Protein AF-K2FFW7-F1 (afdb_monomer)

pLDDT: mean 87.44, std 8.91, range [46.53, 96.31]

Structure (mmCIF, N/CA/C/O backbone):
data_AF-K2FFW7-F1
#
_entry.id   AF-K2FFW7-F1
#
loop_
_atom_site.group_PDB
_atom_site.id
_atom_site.type_symbol
_atom_site.label_atom_id
_atom_site.label_alt_id
_atom_site.label_comp_id
_atom_site.label_asym_id
_atom_site.label_entity_id
_atom_site.label_seq_id
_atom_site.pdbx_PDB_ins_code
_atom_site.Cartn_x
_atom_site.Cartn_y
_atom_site.Cartn_z
_atom_site.occupancy
_atom_site.B_iso_or_equiv
_atom_site.auth_seq_id
_atom_site.auth_comp_id
_atom_site.auth_asym_id
_atom_site.auth_atom_id
_atom_site.pdbx_PDB_model_num
ATOM 1 N N . MET A 1 1 ? -73.857 -8.743 39.984 1.00 49.06 1 MET A N 1
ATOM 2 C CA . MET A 1 1 ? -72.676 -8.503 40.845 1.00 49.06 1 MET A CA 1
ATOM 3 C C . MET A 1 1 ? -71.452 -8.375 39.942 1.00 49.06 1 MET A C 1
ATOM 5 O O . MET A 1 1 ? -70.905 -9.389 39.532 1.00 49.06 1 MET A O 1
ATOM 9 N N . ASN A 1 2 ? -71.085 -7.152 39.543 1.00 46.53 2 ASN A N 1
ATOM 10 C CA . ASN A 1 2 ? -69.959 -6.910 38.632 1.00 46.53 2 ASN A CA 1
ATOM 11 C C . ASN A 1 2 ? -68.664 -6.765 39.433 1.00 46.53 2 ASN A C 1
ATOM 13 O O . ASN A 1 2 ? -68.515 -5.824 40.206 1.00 46.53 2 ASN A O 1
ATOM 17 N N . LYS A 1 3 ? -67.733 -7.707 39.255 1.00 59.66 3 LYS A N 1
ATOM 18 C CA . LYS A 1 3 ? -66.381 -7.622 39.818 1.00 59.66 3 LYS A CA 1
ATOM 19 C C . LYS A 1 3 ? -65.516 -6.765 38.892 1.00 59.66 3 LYS A C 1
ATOM 21 O O . LYS A 1 3 ? -65.070 -7.237 37.849 1.00 59.66 3 LYS A O 1
ATOM 26 N N . THR A 1 4 ? -65.291 -5.509 39.255 1.00 65.12 4 THR A N 1
ATOM 27 C CA . THR A 1 4 ? -64.388 -4.600 38.538 1.00 65.12 4 THR A CA 1
ATOM 28 C C . THR A 1 4 ? -62.94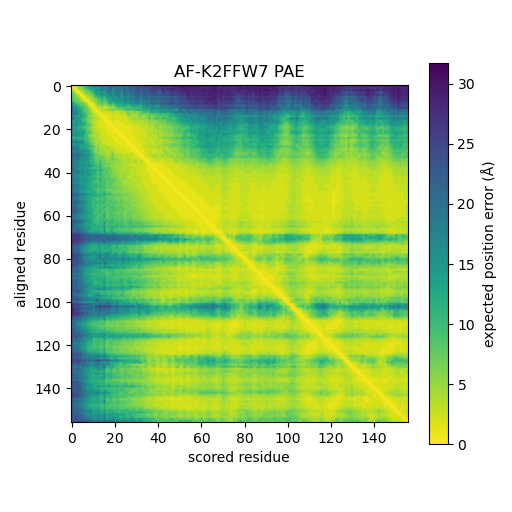5 -5.071 38.748 1.00 65.12 4 THR A C 1
ATOM 30 O O . THR A 1 4 ? -62.439 -5.045 39.868 1.00 65.12 4 THR A O 1
ATOM 33 N N . LYS A 1 5 ? -62.279 -5.554 37.692 1.00 69.62 5 LYS A N 1
ATOM 34 C CA . LYS A 1 5 ? -60.853 -5.910 37.747 1.00 69.62 5 LYS A CA 1
ATOM 35 C C . LYS A 1 5 ? -60.025 -4.630 37.912 1.00 69.62 5 LYS A C 1
ATOM 37 O O . LYS A 1 5 ? -60.032 -3.783 37.023 1.00 69.62 5 LYS A O 1
ATOM 42 N N . ILE A 1 6 ? -59.317 -4.487 39.033 1.00 67.88 6 ILE A N 1
ATOM 43 C CA . ILE A 1 6 ? -58.348 -3.402 39.236 1.00 67.88 6 ILE A CA 1
ATOM 44 C C . ILE A 1 6 ? -57.111 -3.709 38.384 1.00 67.88 6 ILE A C 1
ATOM 46 O O . ILE A 1 6 ? -56.394 -4.672 38.647 1.00 67.88 6 ILE A O 1
ATOM 50 N N . ASN A 1 7 ? -56.882 -2.912 37.340 1.00 71.44 7 ASN A N 1
ATOM 51 C CA . ASN A 1 7 ? -55.665 -2.975 36.533 1.00 71.44 7 ASN A CA 1
ATOM 52 C C . ASN A 1 7 ? -54.558 -2.190 37.247 1.00 71.44 7 ASN A C 1
ATOM 54 O O . ASN A 1 7 ? -54.563 -0.959 37.233 1.00 71.44 7 ASN A O 1
ATOM 58 N N . PHE A 1 8 ? -53.606 -2.889 37.864 1.00 69.81 8 PHE A N 1
ATOM 59 C CA . PHE A 1 8 ? -52.376 -2.269 38.352 1.00 69.81 8 PHE A CA 1
ATOM 60 C C . PHE A 1 8 ? -51.536 -1.830 37.149 1.00 69.81 8 PHE A C 1
ATOM 62 O O . PHE A 1 8 ? -50.971 -2.664 36.442 1.00 69.81 8 PHE A O 1
ATOM 69 N N . LYS A 1 9 ? -51.459 -0.519 36.892 1.00 71.81 9 LYS A N 1
ATOM 70 C CA . LYS A 1 9 ? -50.466 0.020 35.957 1.00 71.81 9 LYS A CA 1
ATOM 71 C C . LYS A 1 9 ? -49.085 -0.161 36.586 1.00 71.81 9 LYS A C 1
ATOM 73 O O . LYS A 1 9 ? -48.777 0.485 37.583 1.00 71.81 9 LYS A O 1
ATOM 78 N N . GLN A 1 10 ? -48.281 -1.055 36.021 1.00 76.19 10 GLN A N 1
ATOM 79 C CA . GLN A 1 10 ? -46.880 -1.213 36.399 1.00 76.19 10 GLN A CA 1
ATOM 80 C C . GLN A 1 10 ? -46.107 0.022 35.914 1.00 76.19 10 GLN A C 1
ATOM 82 O O . GLN A 1 10 ? -46.095 0.323 34.721 1.00 76.19 10 GLN A O 1
ATOM 87 N N . GLY A 1 11 ? -45.548 0.784 36.855 1.00 78.19 11 GLY A N 1
ATOM 88 C CA . GLY A 1 11 ? -44.665 1.914 36.575 1.00 78.19 11 GLY A CA 1
ATOM 89 C C . GLY A 1 11 ? -43.215 1.448 36.464 1.00 78.19 11 GLY A C 1
ATOM 90 O O . GLY A 1 11 ? -42.813 0.529 37.170 1.00 78.19 11 GLY A O 1
ATOM 91 N N . PHE A 1 12 ? -42.446 2.089 35.587 1.00 79.25 12 PHE A N 1
ATOM 92 C CA . PHE A 1 12 ? -41.007 1.859 35.455 1.00 79.25 12 PHE A CA 1
ATOM 93 C C . PHE A 1 12 ? -40.281 2.457 36.665 1.00 79.25 12 PHE A C 1
ATOM 95 O O . PHE A 1 12 ? -40.551 3.600 37.046 1.00 79.25 12 PHE A O 1
ATOM 102 N N . THR A 1 13 ? -39.368 1.714 37.281 1.00 90.56 13 THR A N 1
ATOM 103 C CA . THR A 1 13 ? -38.557 2.227 38.389 1.00 90.56 13 THR A CA 1
ATOM 104 C C . THR A 1 13 ? -37.355 3.013 37.861 1.00 90.56 13 THR A C 1
ATOM 106 O O . THR A 1 13 ? -36.806 2.735 36.793 1.00 90.56 13 THR A O 1
ATOM 109 N N . LEU A 1 14 ? -36.900 4.008 38.629 1.00 89.94 14 LEU A N 1
ATOM 110 C CA . LEU A 1 14 ? -35.697 4.778 38.287 1.00 89.94 14 LEU A CA 1
ATOM 111 C C . LEU A 1 14 ? -34.448 3.889 38.200 1.00 89.94 14 LEU A C 1
ATOM 113 O O . LEU A 1 14 ? -33.567 4.149 37.385 1.00 89.94 14 LEU A O 1
ATOM 117 N N . ILE A 1 15 ? -34.385 2.829 39.012 1.00 93.38 15 ILE A N 1
ATOM 118 C CA . ILE A 1 15 ? -33.261 1.892 39.005 1.00 93.38 15 ILE A CA 1
ATOM 119 C C . ILE A 1 15 ? -33.250 1.016 37.748 1.00 93.38 15 ILE A C 1
ATOM 121 O O . ILE A 1 15 ? -32.179 0.780 37.193 1.00 93.38 15 ILE A O 1
ATOM 125 N N . GLU A 1 16 ? -34.418 0.609 37.241 1.00 91.38 16 GLU A N 1
ATOM 126 C CA . GLU A 1 16 ? -34.515 -0.106 35.964 1.00 91.38 16 GLU A CA 1
ATOM 127 C C . GLU A 1 16 ? -34.001 0.760 34.813 1.00 91.38 16 GLU A C 1
ATOM 129 O O . GLU A 1 16 ? -33.234 0.281 33.981 1.00 91.38 16 GLU A O 1
ATOM 134 N N . LEU A 1 17 ? -34.337 2.054 34.790 1.00 91.75 17 LEU A N 1
ATOM 135 C CA . LEU A 1 17 ? -33.835 2.961 33.754 1.00 91.75 17 LEU A CA 1
ATOM 136 C C . LEU A 1 17 ? -32.321 3.190 33.883 1.00 91.75 17 LEU A C 1
ATOM 138 O O . LEU A 1 17 ? -31.612 3.223 32.877 1.00 91.75 17 LEU A O 1
ATOM 142 N N . LEU A 1 18 ? -31.820 3.306 35.115 1.00 93.62 18 LEU A N 1
ATOM 143 C CA . LEU A 1 18 ? -30.405 3.538 35.399 1.00 93.62 18 LEU A CA 1
ATOM 144 C C . LEU A 1 18 ? -29.525 2.362 34.954 1.00 93.62 18 LEU A C 1
ATOM 146 O O . LEU A 1 18 ? -28.470 2.569 34.355 1.00 93.62 18 LEU A O 1
ATOM 150 N N . ILE A 1 19 ? -29.965 1.126 35.192 1.00 95.00 19 ILE A N 1
ATOM 151 C CA . ILE A 1 19 ? -29.225 -0.069 34.763 1.00 95.00 19 ILE A CA 1
ATOM 152 C C . ILE A 1 19 ? -29.195 -0.167 33.232 1.00 95.00 19 ILE A C 1
ATOM 154 O O . ILE A 1 19 ? -28.161 -0.506 32.659 1.00 95.00 19 ILE A O 1
ATOM 158 N N . VAL A 1 20 ? -30.290 0.182 32.549 1.00 95.50 20 VAL A N 1
ATOM 159 C CA . VAL A 1 20 ? -30.361 0.131 31.080 1.00 95.50 20 VAL A CA 1
ATOM 160 C C . VAL A 1 20 ? -29.349 1.078 30.441 1.00 95.50 20 VAL A C 1
ATOM 162 O O . VAL A 1 20 ? -28.576 0.654 29.581 1.00 95.50 20 VAL A O 1
ATOM 165 N N . ILE A 1 21 ? -29.293 2.338 30.880 1.00 95.56 21 ILE A N 1
ATOM 166 C CA . ILE A 1 21 ? -28.318 3.293 30.333 1.00 95.56 21 ILE A CA 1
ATOM 167 C C . ILE A 1 21 ? -26.876 2.893 30.675 1.00 95.56 21 ILE A C 1
ATOM 169 O O . ILE A 1 21 ? -25.985 3.090 29.849 1.00 95.56 21 ILE A O 1
ATOM 173 N N . ALA A 1 22 ? -26.648 2.272 31.839 1.00 95.75 22 ALA A N 1
ATOM 174 C CA . ALA A 1 22 ? -25.336 1.759 32.218 1.00 95.75 22 ALA A CA 1
ATOM 175 C C . ALA A 1 22 ? -24.878 0.631 31.276 1.00 95.75 22 ALA A C 1
ATOM 177 O O . ALA A 1 22 ? -23.758 0.671 30.767 1.00 95.75 22 ALA A O 1
ATOM 178 N N . ILE A 1 23 ? -25.752 -0.337 30.975 1.00 96.25 23 ILE A N 1
ATOM 179 C CA . ILE A 1 23 ? -25.442 -1.436 30.047 1.00 96.25 23 ILE A CA 1
ATOM 180 C C . ILE A 1 23 ? -25.226 -0.908 28.623 1.00 96.25 23 ILE A C 1
ATOM 182 O O . ILE A 1 23 ? -24.254 -1.295 27.973 1.00 96.25 23 ILE A O 1
ATOM 186 N N . ILE A 1 24 ? -26.081 0.005 28.142 1.00 96.31 24 ILE A N 1
ATOM 187 C CA . ILE A 1 24 ? -25.919 0.629 26.818 1.00 96.31 24 ILE A CA 1
ATOM 188 C C . ILE A 1 24 ? -24.575 1.363 26.731 1.00 96.31 24 ILE A C 1
ATOM 190 O O . ILE A 1 24 ? -23.880 1.224 25.727 1.00 96.31 24 ILE A O 1
ATOM 194 N N . GLY A 1 25 ? -24.172 2.085 27.782 1.00 95.75 25 GLY A N 1
ATOM 195 C CA . GLY A 1 25 ? -22.878 2.769 27.837 1.00 95.75 25 GLY A CA 1
ATOM 196 C C . GLY A 1 25 ? -21.687 1.815 27.706 1.00 95.75 25 GLY A C 1
ATOM 197 O O . GLY A 1 25 ? -20.771 2.076 26.925 1.00 95.75 25 GLY A O 1
ATOM 198 N N . ILE A 1 26 ? -21.724 0.675 28.406 1.00 95.19 26 ILE A N 1
ATOM 199 C CA . ILE A 1 26 ? -20.671 -0.352 28.330 1.00 95.19 26 ILE A CA 1
ATOM 200 C C . ILE A 1 26 ? -20.602 -0.954 26.920 1.00 95.19 26 ILE A C 1
ATOM 202 O O . ILE A 1 26 ? -19.525 -1.012 26.321 1.00 95.19 26 ILE A O 1
ATOM 206 N N . LEU A 1 27 ? -21.746 -1.371 26.366 1.00 95.94 27 LEU A N 1
ATOM 207 C CA . LEU A 1 27 ? -21.806 -1.965 25.028 1.00 95.94 27 LEU A CA 1
ATOM 208 C C . LEU A 1 27 ? -21.350 -0.974 23.948 1.00 95.94 27 LEU A C 1
ATOM 210 O O . LEU A 1 27 ? -20.575 -1.345 23.066 1.00 95.94 27 LEU A O 1
ATOM 214 N N . ALA A 1 28 ? -21.761 0.294 24.042 1.00 93.62 28 ALA A N 1
ATOM 215 C CA . ALA A 1 28 ? -21.351 1.340 23.110 1.00 93.62 28 ALA A CA 1
ATOM 216 C C . ALA A 1 28 ? -19.825 1.542 23.100 1.00 93.62 28 ALA A C 1
ATOM 218 O O . ALA A 1 28 ? -19.232 1.653 22.026 1.00 93.62 28 ALA A O 1
ATOM 219 N N . GLY A 1 29 ? -19.170 1.515 24.268 1.00 91.75 29 GLY A N 1
ATOM 220 C CA . GLY A 1 29 ? -17.710 1.623 24.367 1.00 91.75 29 GLY A CA 1
ATOM 221 C C . GLY A 1 29 ? -16.968 0.506 23.621 1.00 91.75 29 GLY A C 1
ATOM 222 O O . GLY A 1 29 ? -16.051 0.776 22.843 1.00 91.75 29 GLY A O 1
ATOM 223 N N . VAL A 1 30 ? -17.399 -0.748 23.789 1.00 91.44 30 VAL A N 1
ATOM 224 C CA . VAL A 1 30 ? -16.792 -1.911 23.109 1.00 91.44 30 VAL A CA 1
ATOM 225 C C . VAL A 1 30 ? -16.998 -1.848 21.588 1.00 91.44 30 VAL A C 1
ATOM 227 O O . VAL A 1 30 ? -16.084 -2.141 20.806 1.00 91.44 30 VAL A O 1
ATOM 230 N N . VAL A 1 31 ? -18.185 -1.426 21.146 1.00 92.12 31 VAL A N 1
ATOM 231 C CA . VAL A 1 31 ? -18.517 -1.291 19.719 1.00 92.12 31 VAL A CA 1
ATOM 232 C C . VAL A 1 31 ? -17.661 -0.218 19.039 1.00 92.12 31 VAL A C 1
ATOM 234 O O . VAL A 1 31 ? -17.197 -0.425 17.915 1.00 92.12 31 VAL A O 1
ATOM 237 N N . LEU A 1 32 ? -17.384 0.904 19.708 1.00 89.00 32 LEU A N 1
ATOM 238 C CA . LEU A 1 32 ? -16.562 1.980 19.143 1.00 89.00 32 LEU A CA 1
ATOM 239 C C . LEU A 1 32 ? -15.125 1.527 18.846 1.00 89.00 32 LEU A C 1
ATOM 241 O O . LEU A 1 32 ? -14.632 1.726 17.732 1.00 89.00 32 LEU A O 1
ATOM 245 N N . VAL A 1 33 ? -14.465 0.873 19.806 1.00 85.62 33 VAL A N 1
ATOM 246 C CA . VAL A 1 33 ? -13.075 0.410 19.640 1.00 85.62 33 VAL A CA 1
ATOM 247 C C . VAL A 1 33 ? -12.979 -0.674 18.563 1.00 85.62 33 VAL A C 1
ATOM 249 O O . VAL A 1 33 ? -12.112 -0.615 17.689 1.00 85.62 33 VAL A O 1
ATOM 252 N N . SER A 1 34 ? -13.898 -1.644 18.577 1.00 87.12 34 SER A N 1
ATOM 253 C CA . SER A 1 34 ? -13.914 -2.723 17.579 1.00 87.12 34 SER A CA 1
ATOM 254 C C . SER A 1 34 ? -14.167 -2.208 16.158 1.00 87.12 34 SER A C 1
ATOM 256 O O . SER A 1 34 ? -13.492 -2.640 15.220 1.00 87.12 34 SER A O 1
ATOM 258 N N . THR A 1 35 ? -15.059 -1.227 15.996 1.00 88.69 35 THR A N 1
ATOM 259 C CA . THR A 1 35 ? -15.353 -0.611 14.693 1.00 88.69 35 THR A CA 1
ATOM 260 C C . THR A 1 35 ? -14.156 0.163 14.139 1.00 88.69 35 THR A C 1
ATOM 262 O O . THR A 1 35 ? -13.900 0.108 12.936 1.00 88.69 35 THR A O 1
ATOM 265 N N . SER A 1 36 ? -13.389 0.851 14.991 1.00 86.94 36 SER A N 1
ATOM 266 C CA . SER A 1 36 ? -12.173 1.561 14.565 1.00 86.94 36 SER A CA 1
ATOM 267 C C . SER A 1 36 ? -11.144 0.602 13.948 1.00 86.94 36 SER A C 1
ATOM 269 O O . SER A 1 36 ? -10.713 0.784 12.808 1.00 86.94 36 SER A O 1
ATOM 271 N N . ASN A 1 37 ? -10.844 -0.499 14.643 1.00 88.38 37 ASN A N 1
ATOM 272 C CA . ASN A 1 37 ? -9.907 -1.516 14.158 1.00 88.38 37 ASN A CA 1
ATOM 273 C C . ASN A 1 37 ? -10.401 -2.211 12.879 1.00 88.38 37 ASN A C 1
ATOM 275 O O . ASN A 1 37 ? -9.603 -2.527 11.994 1.00 88.38 37 ASN A O 1
ATOM 279 N N . ALA A 1 38 ? -11.712 -2.446 12.764 1.00 89.12 38 ALA A N 1
ATOM 280 C CA . ALA A 1 38 ? -12.310 -3.028 11.565 1.00 89.12 38 ALA A CA 1
ATOM 281 C C . ALA A 1 38 ? -12.139 -2.118 10.337 1.00 89.12 38 ALA A C 1
ATOM 283 O O . ALA A 1 38 ? -11.797 -2.607 9.262 1.00 89.12 38 ALA A O 1
ATOM 284 N N . ARG A 1 39 ? -12.307 -0.796 10.499 1.00 89.44 39 ARG A N 1
ATOM 285 C CA . ARG A 1 39 ? -12.085 0.183 9.421 1.00 89.44 39 ARG A CA 1
ATOM 286 C C . ARG A 1 39 ? -10.635 0.194 8.949 1.00 89.44 39 ARG A C 1
ATOM 288 O O . ARG A 1 39 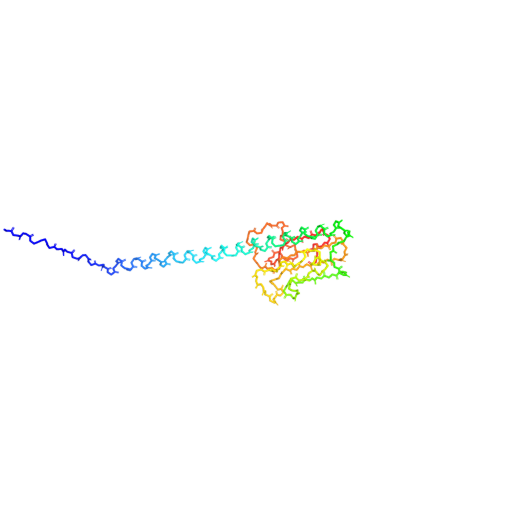? -10.407 0.167 7.746 1.00 89.44 39 ARG A O 1
ATOM 295 N N . ILE A 1 40 ? -9.673 0.175 9.876 1.00 87.94 40 ILE A N 1
ATOM 296 C CA . ILE A 1 40 ? -8.242 0.125 9.535 1.00 87.94 40 ILE A CA 1
ATOM 297 C C . ILE A 1 40 ? -7.944 -1.119 8.692 1.00 87.94 40 ILE A C 1
ATOM 299 O O . ILE A 1 40 ? -7.405 -0.998 7.597 1.00 87.94 40 ILE A O 1
ATOM 303 N N . LYS A 1 41 ? -8.381 -2.305 9.138 1.00 89.88 41 LYS A N 1
ATOM 304 C CA . LYS A 1 41 ? -8.188 -3.555 8.383 1.00 89.88 41 LYS A CA 1
ATOM 305 C C . LYS A 1 41 ? -8.850 -3.530 7.003 1.00 89.88 41 LYS A C 1
ATOM 307 O O . LYS A 1 41 ? -8.249 -3.991 6.037 1.00 89.88 41 LYS A O 1
ATOM 312 N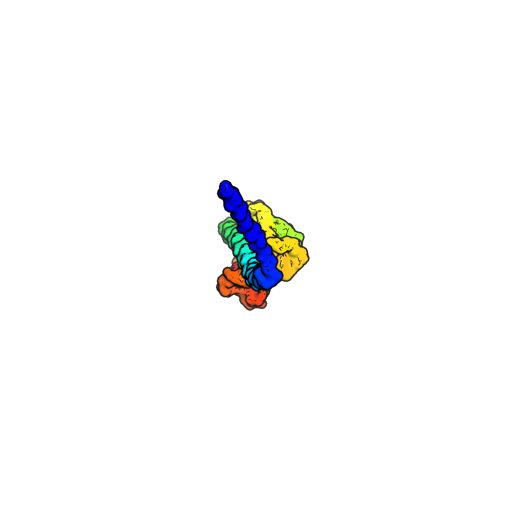 N . ALA A 1 42 ? -10.073 -3.008 6.900 1.00 90.88 42 ALA A N 1
ATOM 313 C CA . ALA A 1 42 ? -10.789 -2.912 5.627 1.00 90.88 42 ALA A CA 1
ATOM 314 C C . ALA A 1 42 ? -10.064 -1.992 4.633 1.00 90.88 42 ALA A C 1
ATOM 316 O O . ALA A 1 42 ? -9.922 -2.331 3.459 1.00 90.88 42 ALA A O 1
ATOM 317 N N . ASN A 1 43 ? -9.558 -0.862 5.121 1.00 90.25 43 ASN A N 1
ATOM 318 C CA . ASN A 1 43 ? -8.776 0.088 4.343 1.00 90.25 43 ASN A CA 1
ATOM 319 C C . ASN A 1 43 ? -7.441 -0.517 3.879 1.00 90.25 43 ASN A C 1
ATOM 321 O O . ASN A 1 43 ? -7.142 -0.491 2.690 1.00 90.25 43 ASN A O 1
ATOM 325 N N . THR A 1 44 ? -6.688 -1.164 4.774 1.00 90.38 44 THR A N 1
ATOM 326 C CA . THR A 1 44 ? -5.451 -1.875 4.414 1.00 90.38 44 THR A CA 1
ATOM 327 C C . THR A 1 44 ? -5.703 -2.976 3.376 1.00 90.38 44 THR A C 1
ATOM 329 O O . THR A 1 44 ? -4.934 -3.117 2.428 1.00 90.38 44 THR A O 1
ATOM 332 N N . ALA A 1 45 ? -6.797 -3.736 3.502 1.00 91.31 45 ALA A N 1
ATOM 333 C CA . ALA A 1 45 ? -7.167 -4.753 2.518 1.00 91.31 45 ALA A CA 1
ATOM 334 C C . ALA A 1 45 ? -7.502 -4.141 1.146 1.00 91.31 45 ALA A C 1
ATOM 336 O O . ALA A 1 45 ? -7.106 -4.685 0.115 1.00 91.31 45 ALA A O 1
ATOM 337 N N . LYS A 1 46 ? -8.195 -2.996 1.125 1.00 91.81 46 LYS A N 1
ATOM 338 C CA . LYS A 1 46 ? -8.490 -2.253 -0.105 1.00 91.81 46 LYS A CA 1
ATOM 339 C C . LYS A 1 46 ? -7.206 -1.778 -0.785 1.00 91.81 46 LYS A C 1
ATOM 341 O O . LYS A 1 46 ? -7.019 -2.072 -1.965 1.00 91.81 46 LYS A O 1
ATOM 346 N N . ASP A 1 47 ? -6.319 -1.120 -0.040 1.00 91.75 47 ASP A N 1
ATOM 347 C CA . ASP A 1 47 ? -5.021 -0.667 -0.548 1.00 91.75 47 ASP A CA 1
ATOM 348 C C . ASP A 1 47 ? -4.211 -1.851 -1.103 1.00 91.75 47 ASP A C 1
ATOM 350 O O . ASP A 1 47 ? -3.607 -1.764 -2.169 1.00 91.75 47 ASP A O 1
ATOM 354 N N . MET A 1 48 ? -4.247 -3.002 -0.426 1.00 92.31 48 MET A N 1
ATOM 355 C CA . MET A 1 48 ? -3.515 -4.195 -0.854 1.00 92.31 48 MET A CA 1
ATOM 356 C C . MET A 1 48 ? -4.021 -4.734 -2.193 1.00 92.31 48 MET A C 1
ATOM 358 O O . MET A 1 48 ? -3.216 -5.115 -3.042 1.00 92.31 48 MET A O 1
ATOM 362 N N . LEU A 1 49 ? -5.340 -4.755 -2.407 1.00 93.00 49 LEU A N 1
ATOM 363 C CA . LEU A 1 49 ? -5.925 -5.150 -3.691 1.00 93.00 49 LEU A CA 1
ATOM 364 C C . LEU A 1 49 ? -5.540 -4.173 -4.806 1.00 93.00 49 LEU A C 1
ATOM 366 O O . LEU A 1 49 ? -5.208 -4.608 -5.909 1.00 93.00 49 LEU A O 1
ATOM 370 N N . GLN A 1 50 ? -5.537 -2.872 -4.510 1.00 93.06 50 GLN A N 1
ATOM 371 C CA . GLN A 1 50 ? -5.135 -1.837 -5.460 1.00 93.06 50 GLN A CA 1
ATOM 372 C C . GLN A 1 50 ? -3.660 -1.978 -5.854 1.00 93.06 50 GLN A C 1
ATOM 374 O O . GLN A 1 50 ? -3.363 -2.093 -7.043 1.00 93.06 50 GLN A O 1
ATOM 379 N N . LEU A 1 51 ? -2.739 -2.065 -4.887 1.00 93.44 51 LEU A N 1
ATOM 380 C CA . LEU A 1 51 ? -1.319 -2.275 -5.183 1.00 93.44 51 LEU A CA 1
ATOM 381 C C . LEU A 1 51 ? -1.071 -3.592 -5.912 1.00 93.44 51 LEU A C 1
ATOM 383 O O . LEU A 1 51 ? -0.245 -3.632 -6.818 1.00 93.44 51 LEU A O 1
ATOM 387 N N . LYS A 1 52 ? -1.774 -4.670 -5.550 1.00 94.56 52 LYS A N 1
ATOM 388 C CA . LYS A 1 52 ? -1.636 -5.956 -6.240 1.00 94.56 52 LYS A CA 1
ATOM 389 C C . LYS A 1 52 ? -2.043 -5.849 -7.710 1.00 94.56 52 LYS A C 1
ATOM 391 O O . LYS A 1 52 ? -1.370 -6.423 -8.563 1.00 94.56 52 LYS A O 1
ATOM 396 N N . SER A 1 53 ? -3.108 -5.104 -8.008 1.00 94.69 53 SER A N 1
ATOM 397 C CA . SER A 1 53 ? -3.525 -4.823 -9.385 1.00 94.69 53 SER A CA 1
ATOM 398 C C . SER A 1 53 ? -2.445 -4.062 -10.153 1.00 94.69 53 SER A C 1
ATOM 400 O O . SER A 1 53 ? -2.128 -4.427 -11.282 1.00 94.69 53 SER A O 1
ATOM 402 N N . ILE A 1 54 ? -1.844 -3.043 -9.532 1.00 94.81 54 ILE A N 1
ATOM 403 C CA . ILE A 1 54 ? -0.764 -2.256 -10.143 1.00 94.81 54 ILE A CA 1
ATOM 404 C C . ILE A 1 54 ? 0.478 -3.125 -10.350 1.00 94.81 54 ILE A C 1
ATOM 406 O O . ILE A 1 54 ? 1.046 -3.115 -11.433 1.00 94.81 54 ILE A O 1
ATOM 410 N N . ASN A 1 55 ? 0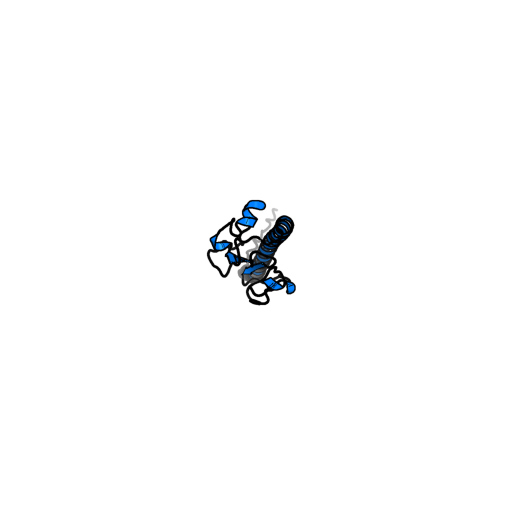.868 -3.930 -9.362 1.00 95.44 55 ASN A N 1
ATOM 411 C CA . ASN A 1 55 ? 1.985 -4.861 -9.494 1.00 95.44 55 ASN A CA 1
ATOM 412 C C . ASN A 1 55 ? 1.761 -5.843 -10.654 1.00 95.44 55 ASN A C 1
ATOM 414 O O . ASN A 1 55 ? 2.644 -6.033 -11.482 1.00 95.44 55 ASN A O 1
ATOM 418 N N . SER A 1 56 ? 0.561 -6.415 -10.779 1.00 95.75 56 SER A N 1
ATOM 419 C CA . SER A 1 56 ? 0.233 -7.276 -11.920 1.00 95.75 56 SER A CA 1
ATOM 420 C C . SER A 1 56 ? 0.379 -6.541 -13.256 1.00 95.75 56 SER A C 1
ATOM 422 O O . SER A 1 56 ? 0.906 -7.115 -14.204 1.00 95.75 56 SER A O 1
ATOM 424 N N . ALA A 1 57 ? -0.058 -5.282 -13.330 1.00 95.25 57 ALA A N 1
ATOM 425 C CA . ALA A 1 57 ? 0.110 -4.454 -14.519 1.00 95.25 57 ALA A CA 1
ATOM 426 C C . ALA A 1 57 ? 1.593 -4.170 -14.818 1.00 95.25 57 ALA A C 1
ATOM 428 O O . ALA A 1 57 ? 2.005 -4.265 -15.969 1.00 95.25 57 ALA A O 1
ATOM 429 N N . LEU A 1 58 ? 2.413 -3.911 -13.794 1.00 95.44 58 LEU A N 1
ATOM 430 C CA . LEU A 1 58 ? 3.863 -3.737 -13.935 1.00 95.44 58 LEU A CA 1
ATOM 431 C C . LEU A 1 58 ? 4.537 -4.989 -14.513 1.00 95.44 58 LEU A C 1
ATOM 433 O O . LEU A 1 58 ? 5.396 -4.867 -15.381 1.00 95.44 58 LEU A O 1
ATOM 437 N N . GLN A 1 59 ? 4.134 -6.186 -14.072 1.00 95.00 59 GLN A N 1
ATOM 438 C CA . GLN A 1 59 ? 4.665 -7.442 -14.617 1.00 95.00 59 GLN A CA 1
ATOM 439 C C . GLN A 1 59 ? 4.290 -7.636 -16.094 1.00 95.00 59 GLN A C 1
ATOM 441 O O . GLN A 1 59 ? 5.119 -8.070 -16.890 1.00 95.00 59 GLN A O 1
ATOM 446 N N . VAL A 1 60 ? 3.053 -7.295 -16.473 1.00 95.38 60 VAL A N 1
ATOM 447 C CA . VAL A 1 60 ? 2.602 -7.352 -17.874 1.00 95.38 60 VAL A CA 1
ATOM 448 C C . VAL A 1 60 ? 3.358 -6.337 -18.734 1.00 95.38 60 VAL A C 1
ATOM 450 O O . VAL A 1 60 ? 3.825 -6.695 -19.813 1.00 95.38 60 VAL A O 1
ATOM 453 N N . TYR A 1 61 ? 3.544 -5.112 -18.237 1.00 95.06 61 TYR A N 1
ATOM 454 C CA . TYR A 1 61 ? 4.317 -4.074 -18.920 1.00 95.06 61 TYR A CA 1
ATOM 455 C C . TYR A 1 61 ? 5.755 -4.543 -19.181 1.00 95.06 61 TYR A C 1
ATOM 457 O O . TYR A 1 61 ? 6.230 -4.474 -20.315 1.00 95.06 61 TYR A O 1
ATOM 465 N N . TYR A 1 62 ? 6.424 -5.087 -18.155 1.00 95.06 62 TYR A N 1
ATOM 466 C CA . TYR A 1 62 ? 7.784 -5.618 -18.272 1.00 95.06 62 TYR A CA 1
ATOM 467 C C . TYR A 1 62 ? 7.868 -6.752 -19.302 1.00 95.06 62 TYR A C 1
ATOM 469 O O . TYR A 1 62 ? 8.791 -6.779 -20.111 1.00 95.06 62 TYR A O 1
ATOM 477 N N . ALA A 1 63 ? 6.883 -7.655 -19.332 1.00 94.94 63 ALA A N 1
ATOM 478 C CA . ALA A 1 63 ? 6.835 -8.727 -20.325 1.00 94.94 63 ALA A CA 1
ATOM 479 C C . ALA A 1 63 ? 6.698 -8.211 -21.773 1.00 94.94 63 ALA A C 1
ATOM 481 O O . ALA A 1 63 ? 7.172 -8.872 -22.695 1.00 94.94 63 ALA A O 1
ATOM 482 N N . GLY A 1 64 ? 6.065 -7.051 -21.978 1.00 94.88 64 GLY A N 1
ATOM 483 C CA . GLY A 1 64 ? 5.922 -6.420 -23.293 1.00 94.88 64 GLY A CA 1
ATOM 484 C C . GLY A 1 64 ? 7.119 -5.565 -23.725 1.00 94.88 64 GLY A C 1
ATOM 485 O O . GLY A 1 64 ? 7.442 -5.538 -24.910 1.00 94.88 64 GLY A O 1
ATOM 486 N N . HIS A 1 65 ? 7.783 -4.888 -22.782 1.00 93.69 65 HIS A N 1
ATOM 487 C CA . HIS A 1 65 ? 8.790 -3.855 -23.077 1.00 93.69 65 HIS A CA 1
ATOM 488 C C . HIS A 1 65 ? 10.225 -4.241 -22.698 1.00 93.69 65 HIS A C 1
ATOM 490 O O . HIS A 1 65 ? 11.174 -3.629 -23.181 1.00 93.69 65 HIS A O 1
ATOM 496 N N . GLY A 1 66 ? 10.403 -5.249 -21.841 1.00 93.31 66 GLY A N 1
ATOM 497 C CA . GLY A 1 66 ? 11.704 -5.649 -21.296 1.00 93.31 66 GLY A CA 1
ATOM 498 C C . GLY A 1 66 ? 12.234 -4.734 -20.186 1.00 93.31 66 GLY A C 1
ATOM 499 O O . GLY A 1 66 ? 13.330 -4.960 -19.680 1.00 93.31 66 GLY A O 1
ATOM 500 N N . ASN A 1 67 ? 11.476 -3.711 -19.792 1.00 94.00 67 ASN A N 1
ATOM 501 C CA . ASN A 1 67 ? 11.794 -2.813 -18.689 1.00 94.00 67 ASN A CA 1
ATOM 502 C C . ASN A 1 67 ? 10.530 -2.373 -17.942 1.00 94.00 67 ASN A C 1
ATOM 504 O O . ASN A 1 67 ? 9.418 -2.459 -18.458 1.00 94.00 67 ASN A O 1
ATOM 508 N N . TYR A 1 68 ? 10.693 -1.921 -16.701 1.00 94.56 68 TYR A N 1
ATOM 509 C CA . TYR A 1 68 ? 9.607 -1.339 -15.921 1.00 94.56 68 TYR A CA 1
ATOM 510 C C . TYR A 1 68 ? 9.319 0.103 -16.369 1.00 94.56 68 TYR A C 1
ATOM 512 O O . TYR A 1 68 ? 10.223 0.814 -16.814 1.00 94.56 68 TYR A O 1
ATOM 520 N N . PRO A 1 69 ? 8.058 0.561 -16.266 1.00 92.50 69 PRO A N 1
ATOM 521 C CA . PRO A 1 69 ? 7.656 1.860 -16.781 1.00 92.50 69 PRO A CA 1
ATOM 522 C C . PRO A 1 69 ? 8.341 2.988 -16.009 1.00 92.50 69 PRO A C 1
ATOM 524 O O . PRO A 1 69 ? 8.167 3.124 -14.803 1.00 92.50 69 PRO A O 1
ATOM 527 N N . GLY A 1 70 ? 9.075 3.832 -16.723 1.00 83.56 70 GLY A N 1
ATOM 528 C CA . GLY A 1 70 ? 9.634 5.085 -16.234 1.00 83.56 70 GLY A CA 1
ATOM 529 C C . GLY A 1 70 ? 10.488 5.725 -17.331 1.00 83.56 70 GLY A C 1
ATOM 530 O O . GLY A 1 70 ? 11.246 5.008 -17.975 1.00 83.56 70 GLY A O 1
ATOM 531 N N . PRO A 1 71 ? 10.422 7.047 -17.579 1.00 69.19 71 PRO A N 1
ATOM 532 C CA . PRO A 1 71 ? 11.322 7.736 -18.518 1.00 69.19 71 PRO A CA 1
ATOM 533 C C . PRO A 1 71 ? 12.818 7.694 -18.122 1.00 69.19 71 PRO A C 1
ATOM 535 O O . PRO A 1 71 ? 13.635 8.371 -18.740 1.00 69.19 71 PRO A O 1
ATOM 538 N N . GLY A 1 72 ? 13.175 6.944 -17.078 1.00 78.12 72 GLY A N 1
ATOM 539 C CA . GLY A 1 72 ? 14.493 6.824 -16.471 1.00 78.12 72 GLY A CA 1
ATOM 540 C C . GLY A 1 72 ? 14.357 6.455 -14.993 1.00 78.12 72 GLY A C 1
ATOM 541 O O . GLY A 1 72 ? 13.271 6.080 -14.540 1.00 78.12 72 GLY A O 1
ATOM 542 N N . ALA A 1 73 ? 15.443 6.619 -14.235 1.00 83.94 73 ALA A N 1
ATOM 543 C CA . ALA A 1 73 ? 15.419 6.428 -12.793 1.00 83.94 73 ALA A CA 1
ATOM 544 C C . ALA A 1 73 ? 14.602 7.529 -12.097 1.00 83.94 73 ALA A C 1
ATOM 546 O O . ALA A 1 73 ? 14.879 8.718 -12.269 1.00 83.94 73 ALA A O 1
ATOM 547 N N . GLY A 1 74 ? 13.601 7.152 -11.306 1.00 88.69 74 GLY A N 1
ATOM 548 C CA . GLY A 1 74 ? 12.734 8.110 -10.629 1.00 88.69 74 GLY A CA 1
ATOM 549 C C . GLY A 1 74 ? 11.705 7.470 -9.707 1.00 88.69 74 GLY A C 1
ATOM 550 O O . GLY A 1 74 ? 11.533 6.254 -9.693 1.00 88.69 74 GLY A O 1
ATOM 551 N N . CYS A 1 75 ? 11.024 8.323 -8.941 1.00 90.62 75 CYS A N 1
ATOM 552 C CA . CYS A 1 75 ? 9.917 7.960 -8.067 1.00 90.62 75 CYS A CA 1
ATOM 553 C C . CYS A 1 75 ? 8.702 8.839 -8.363 1.00 90.62 75 CYS A C 1
ATOM 555 O O . CYS A 1 75 ? 8.823 10.057 -8.498 1.00 90.62 75 CYS A O 1
ATOM 557 N N . TRP A 1 76 ? 7.528 8.225 -8.401 1.00 90.31 76 TRP A N 1
ATOM 558 C CA . TRP A 1 76 ? 6.250 8.870 -8.651 1.00 90.31 76 TRP A CA 1
ATOM 559 C C . TRP A 1 76 ? 5.255 8.550 -7.540 1.00 90.31 76 TRP A C 1
ATOM 561 O O . TRP A 1 76 ? 5.291 7.474 -6.942 1.00 90.31 76 TRP A O 1
ATOM 571 N N . LEU A 1 77 ? 4.364 9.504 -7.271 1.00 88.62 77 LEU A N 1
ATOM 572 C CA . LEU A 1 77 ? 3.415 9.451 -6.165 1.00 88.62 77 LEU A CA 1
ATOM 573 C C . LEU A 1 77 ? 1.983 9.643 -6.659 1.00 88.62 77 LEU A C 1
ATOM 575 O O . LEU A 1 77 ? 1.697 10.595 -7.394 1.00 88.62 77 LEU A O 1
ATOM 579 N N . SER A 1 78 ? 1.076 8.788 -6.186 1.00 87.44 78 SER A N 1
ATOM 580 C CA . SER A 1 78 ? -0.360 8.861 -6.496 1.00 87.44 78 SER A CA 1
ATOM 581 C C . SER A 1 78 ? -1.001 10.185 -6.074 1.00 87.44 78 SER A C 1
ATOM 583 O O . SER A 1 78 ? -1.842 10.722 -6.791 1.00 87.44 78 SER A O 1
ATOM 585 N N . SER A 1 79 ? -0.554 10.760 -4.955 1.00 82.31 79 SER A N 1
ATOM 586 C CA . SER A 1 79 ? -1.107 11.988 -4.369 1.00 82.31 79 SER A CA 1
ATOM 587 C C . SER A 1 79 ? -0.854 13.265 -5.178 1.00 82.31 79 SER A C 1
ATOM 589 O O . SER A 1 79 ? -1.547 14.261 -4.975 1.00 82.31 79 SER A O 1
ATOM 591 N N . ILE A 1 80 ? 0.127 13.257 -6.087 1.00 79.69 80 ILE A N 1
ATOM 592 C CA . ILE A 1 80 ? 0.503 14.426 -6.903 1.00 79.69 80 ILE A CA 1
ATOM 593 C C . ILE A 1 80 ? -0.090 14.321 -8.303 1.00 79.69 80 ILE A C 1
ATOM 595 O O . ILE A 1 80 ? -0.628 15.289 -8.835 1.00 79.69 80 ILE A O 1
ATOM 599 N N . ALA A 1 81 ? 0.034 13.144 -8.913 1.00 76.19 81 ALA A N 1
ATOM 600 C CA . ALA A 1 81 ? -0.296 12.933 -10.318 1.00 76.19 81 ALA A CA 1
ATOM 601 C C . ALA A 1 81 ? -1.668 12.261 -10.529 1.00 76.19 81 ALA A C 1
ATOM 603 O O . ALA A 1 81 ? -2.047 11.958 -11.664 1.00 76.19 81 ALA A O 1
ATOM 604 N N . GLY A 1 82 ? -2.432 12.054 -9.449 1.00 81.19 82 GLY A N 1
ATOM 605 C CA . GLY A 1 82 ? -3.775 11.484 -9.495 1.00 81.19 82 GLY A CA 1
ATOM 606 C C . GLY A 1 82 ? -3.763 10.105 -10.146 1.00 81.19 82 GLY A C 1
ATOM 607 O O . GLY A 1 82 ? -2.875 9.305 -9.887 1.00 81.19 82 GLY A O 1
ATOM 608 N N . SER A 1 83 ? -4.716 9.822 -11.031 1.00 82.62 83 SER A N 1
ATOM 609 C CA . SER A 1 83 ? -4.834 8.509 -11.682 1.00 82.62 83 SER A CA 1
ATOM 610 C C . SER A 1 83 ? -3.768 8.198 -12.743 1.00 82.62 83 SER A C 1
ATOM 612 O O . SER A 1 83 ? -3.713 7.067 -13.208 1.00 82.62 83 SER A O 1
ATOM 614 N N . ASN A 1 84 ? -2.900 9.145 -13.114 1.00 87.25 84 ASN A N 1
ATOM 615 C CA . ASN A 1 84 ? -1.857 8.944 -14.137 1.00 87.25 84 ASN A CA 1
ATOM 616 C C . ASN A 1 84 ? -0.441 9.034 -13.552 1.00 87.25 84 ASN A C 1
ATOM 618 O O . ASN A 1 84 ? 0.510 9.432 -14.221 1.00 87.25 84 ASN A O 1
ATOM 622 N N . TRP A 1 85 ? -0.302 8.668 -12.281 1.00 87.06 85 TRP A N 1
ATOM 623 C CA . TRP A 1 85 ? 0.939 8.788 -11.528 1.00 87.06 85 TRP A CA 1
ATOM 624 C C . TRP A 1 85 ? 2.073 7.871 -11.979 1.00 87.06 85 TRP A C 1
ATOM 626 O O . TRP A 1 85 ? 3.219 8.151 -11.660 1.00 87.06 85 TRP A O 1
ATOM 636 N N . ILE A 1 86 ? 1.798 6.854 -12.796 1.00 91.25 86 ILE A N 1
ATOM 637 C CA . ILE A 1 86 ? 2.821 6.120 -13.551 1.00 91.25 86 ILE A CA 1
ATOM 638 C C . ILE A 1 86 ? 2.469 6.283 -15.036 1.00 91.25 86 ILE A C 1
ATOM 640 O O . ILE A 1 86 ? 1.719 5.463 -15.562 1.00 91.25 86 ILE A O 1
ATOM 644 N N . PRO A 1 87 ? 2.937 7.346 -15.718 1.00 88.19 87 PRO A N 1
ATOM 645 C CA . PRO A 1 87 ? 2.382 7.753 -17.012 1.00 88.19 87 PRO A CA 1
ATOM 646 C C . PRO A 1 87 ? 2.431 6.671 -18.094 1.00 88.19 87 PRO A C 1
ATOM 648 O O . PRO A 1 87 ? 1.443 6.463 -18.792 1.00 88.19 87 PRO A O 1
ATOM 651 N N . LEU A 1 88 ? 3.558 5.958 -18.205 1.00 90.19 88 LEU A N 1
ATOM 652 C CA . LEU A 1 88 ? 3.728 4.899 -19.207 1.00 90.19 88 LEU A CA 1
ATOM 653 C C . LEU A 1 88 ? 2.826 3.693 -18.923 1.00 90.19 88 LEU A C 1
ATOM 655 O O . LEU A 1 88 ? 2.226 3.152 -19.841 1.00 90.19 88 LEU A O 1
ATOM 659 N N . LEU A 1 89 ? 2.653 3.329 -17.651 1.00 92.12 89 LEU A N 1
ATOM 660 C CA . LEU A 1 89 ? 1.740 2.252 -17.274 1.00 92.12 89 LEU A CA 1
ATOM 661 C C . LEU A 1 89 ? 0.278 2.662 -17.484 1.00 92.12 89 LEU A C 1
ATOM 663 O O . LEU A 1 89 ? -0.513 1.899 -18.029 1.00 92.12 89 LEU A O 1
ATOM 667 N N . ALA A 1 90 ? -0.081 3.880 -17.072 1.00 90.50 90 ALA A N 1
ATOM 668 C CA . ALA A 1 90 ? -1.438 4.405 -17.186 1.00 90.50 90 ALA A CA 1
ATOM 669 C C . ALA A 1 90 ? -1.893 4.547 -18.648 1.00 90.50 90 ALA A C 1
ATOM 671 O O . ALA A 1 90 ? -3.083 4.443 -18.939 1.00 90.50 90 ALA A O 1
ATOM 672 N N . ALA A 1 91 ? -0.959 4.741 -19.582 1.00 88.94 91 ALA A N 1
ATOM 673 C CA . ALA A 1 91 ? -1.258 4.726 -21.010 1.00 88.94 91 ALA A CA 1
ATOM 674 C C . ALA A 1 91 ? -1.736 3.347 -21.508 1.00 88.94 91 ALA A C 1
ATOM 676 O O . ALA A 1 91 ? -2.516 3.287 -22.454 1.00 88.94 91 ALA A O 1
ATOM 677 N N . GLU A 1 92 ? -1.312 2.254 -20.866 1.00 88.94 92 GLU A N 1
ATOM 678 C CA . GLU A 1 92 ? -1.660 0.886 -21.272 1.00 88.94 92 GLU A CA 1
ATOM 679 C C . GLU A 1 92 ? -2.872 0.328 -20.540 1.00 88.94 92 GLU A C 1
ATOM 681 O O . GLU A 1 92 ? -3.749 -0.277 -21.154 1.00 88.94 92 GLU A O 1
ATOM 686 N N . VAL A 1 93 ? -2.925 0.518 -19.221 1.00 91.56 93 VAL A N 1
ATOM 687 C CA . VAL A 1 93 ? -3.992 -0.053 -18.383 1.00 91.56 93 VAL A CA 1
ATOM 688 C C . VAL A 1 93 ? -5.093 0.949 -18.042 1.00 91.56 93 VAL A C 1
ATOM 690 O O . VAL A 1 93 ? -6.081 0.590 -17.403 1.00 91.56 93 VAL A O 1
ATOM 693 N N . GLY A 1 94 ? -4.944 2.200 -18.477 1.00 90.62 94 GLY A N 1
ATOM 694 C CA . GLY A 1 94 ? -5.836 3.299 -18.136 1.00 90.62 94 GLY A CA 1
ATOM 695 C C . GLY A 1 94 ? -5.564 3.880 -16.746 1.00 90.62 94 GLY A C 1
ATOM 696 O O . GLY A 1 94 ? -4.478 3.757 -16.181 1.00 90.62 94 GLY A O 1
ATOM 697 N N . ALA A 1 95 ? -6.582 4.541 -16.192 1.00 88.69 95 ALA A N 1
ATOM 698 C CA . ALA A 1 95 ? -6.504 5.225 -14.906 1.00 88.69 95 ALA A CA 1
ATOM 699 C C . ALA A 1 95 ? -6.085 4.271 -13.772 1.00 88.69 95 ALA A C 1
ATOM 701 O O . ALA A 1 95 ? -6.789 3.313 -13.445 1.00 88.69 95 ALA A O 1
ATOM 702 N N . LEU A 1 96 ? -4.957 4.572 -13.133 1.00 90.88 96 LEU A N 1
ATOM 703 C CA . LEU A 1 96 ? -4.443 3.805 -12.009 1.00 90.88 96 LEU A CA 1
ATOM 704 C C . LEU A 1 96 ? -5.207 4.132 -10.720 1.00 90.88 96 LEU A C 1
ATOM 706 O O . LEU A 1 96 ? -5.612 5.283 -10.504 1.00 90.88 96 LEU A O 1
ATOM 710 N N . PRO A 1 97 ? -5.370 3.142 -9.823 1.00 89.50 97 PRO A N 1
ATOM 711 C CA . PRO A 1 97 ? -5.906 3.383 -8.497 1.00 89.50 97 PRO A CA 1
ATOM 712 C C . PRO A 1 97 ? -5.075 4.412 -7.728 1.00 89.50 97 PRO A C 1
ATOM 714 O O . PRO A 1 97 ? -3.844 4.413 -7.787 1.00 89.50 97 PRO A O 1
ATOM 717 N N . ILE A 1 98 ? -5.782 5.230 -6.959 1.00 84.81 98 ILE A N 1
ATOM 718 C CA . ILE A 1 98 ? -5.223 6.069 -5.901 1.00 84.81 98 ILE A CA 1
ATOM 719 C C . ILE A 1 98 ? -5.615 5.484 -4.542 1.00 84.81 98 ILE A C 1
ATOM 721 O O . ILE A 1 98 ? -6.610 4.751 -4.431 1.00 84.81 98 ILE A O 1
ATOM 725 N N . GLU A 1 99 ? -4.829 5.794 -3.519 1.00 83.19 99 GLU A N 1
ATOM 726 C CA . GLU A 1 99 ? -5.041 5.316 -2.158 1.00 83.19 99 GLU A CA 1
ATOM 727 C C . GLU A 1 99 ? -6.361 5.823 -1.562 1.00 83.19 99 GLU A C 1
ATOM 729 O O . GLU A 1 99 ? -6.874 6.882 -1.935 1.00 83.19 99 GLU A O 1
ATOM 734 N N . HIS A 1 100 ? -6.927 5.103 -0.582 1.00 77.56 100 HIS A N 1
ATOM 735 C C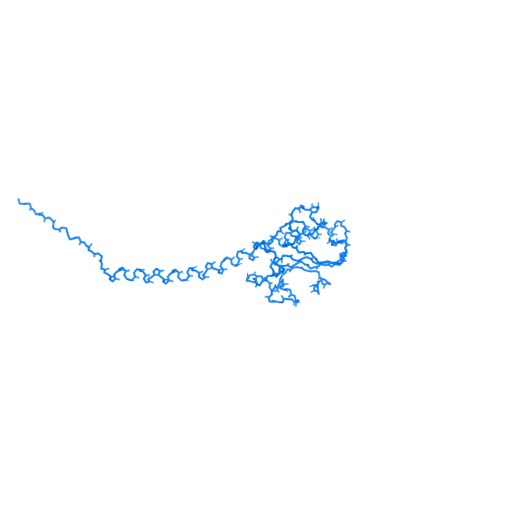A . HIS A 1 100 ? -8.239 5.474 -0.020 1.00 77.56 100 HIS A CA 1
ATOM 736 C C . HIS A 1 100 ? -8.266 6.827 0.695 1.00 77.56 100 HIS A C 1
ATOM 738 O O . HIS A 1 100 ? -9.349 7.373 0.902 1.00 77.56 100 HIS A O 1
ATOM 744 N N . ARG A 1 101 ? -7.106 7.344 1.113 1.00 77.38 101 ARG A N 1
ATOM 745 C CA . ARG A 1 101 ? -6.984 8.618 1.834 1.00 77.38 101 ARG A CA 1
ATOM 746 C C . ARG A 1 101 ? -7.183 9.819 0.917 1.00 77.38 101 ARG A C 1
ATOM 748 O O . ARG A 1 101 ? -7.568 10.862 1.439 1.00 77.38 101 ARG A O 1
ATOM 755 N N . ASN A 1 102 ? -6.952 9.663 -0.395 1.00 67.19 102 ASN A N 1
ATOM 756 C CA . ASN A 1 102 ? -6.964 10.744 -1.385 1.00 67.19 102 ASN A CA 1
ATOM 757 C C . ASN A 1 102 ? -6.313 12.016 -0.817 1.00 67.19 102 ASN A C 1
ATOM 759 O O . ASN A 1 102 ? -6.920 13.088 -0.757 1.00 67.19 102 ASN A O 1
ATOM 763 N N . SER A 1 103 ? -5.124 11.835 -0.241 1.00 65.75 103 SER A N 1
ATOM 764 C CA . SER A 1 103 ? -4.463 12.856 0.559 1.00 65.75 103 SER A CA 1
ATOM 765 C C . SER A 1 103 ? -3.350 13.465 -0.265 1.00 65.75 103 SER A C 1
ATOM 767 O O . SER A 1 103 ? -2.523 12.744 -0.805 1.00 65.75 103 SER A O 1
ATOM 769 N N . SER A 1 104 ? -3.240 14.791 -0.287 1.00 67.31 104 SER A N 1
ATOM 770 C CA . SER A 1 104 ? -2.093 15.487 -0.884 1.00 67.31 104 SER A CA 1
ATOM 771 C C . SER A 1 104 ? -0.803 15.346 -0.053 1.00 67.31 104 SER A C 1
ATOM 773 O O . SER A 1 104 ? 0.109 16.162 -0.175 1.00 67.31 104 SER A O 1
ATOM 775 N N . ASN A 1 105 ? -0.737 14.363 0.851 1.00 73.31 105 ASN A N 1
ATOM 776 C CA . ASN A 1 105 ? 0.377 14.137 1.754 1.00 73.31 105 ASN A CA 1
ATOM 777 C C . ASN A 1 105 ? 1.242 12.964 1.266 1.00 73.31 105 ASN A C 1
ATOM 779 O O . ASN A 1 105 ? 0.767 11.845 1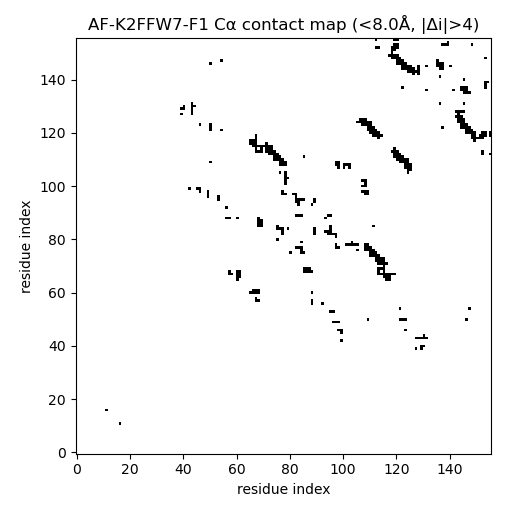.072 1.00 73.31 105 ASN A O 1
ATOM 783 N N . PHE A 1 106 ? 2.540 13.229 1.117 1.00 71.62 106 PHE A N 1
ATOM 784 C CA . PHE A 1 106 ? 3.570 12.258 0.743 1.00 71.62 106 PHE A CA 1
ATOM 785 C C . PHE A 1 106 ? 3.646 11.063 1.707 1.00 71.62 106 PHE A C 1
ATOM 787 O O . PHE A 1 106 ? 3.993 9.962 1.293 1.00 71.62 106 PHE A O 1
ATOM 794 N N . PHE A 1 107 ? 3.291 11.266 2.981 1.00 76.25 107 PHE A N 1
ATOM 795 C CA . PHE A 1 107 ? 3.337 10.234 4.020 1.00 76.25 107 PHE A CA 1
ATOM 796 C C . PHE A 1 107 ? 2.172 9.239 3.969 1.00 76.25 107 PHE A C 1
ATOM 798 O O . PHE A 1 107 ? 2.140 8.322 4.789 1.00 76.25 107 PHE A O 1
ATOM 805 N N . THR A 1 108 ? 1.216 9.441 3.062 1.00 81.38 108 THR A N 1
ATOM 806 C CA . THR A 1 108 ? -0.013 8.650 2.948 1.00 81.38 108 THR A CA 1
ATOM 807 C C . THR A 1 108 ? -0.387 8.421 1.488 1.00 81.38 108 THR A C 1
ATOM 809 O O . THR A 1 108 ? -1.531 8.663 1.114 1.00 81.38 108 THR A O 1
ATOM 812 N N . ALA A 1 109 ? 0.572 8.014 0.662 1.00 88.00 109 ALA A N 1
ATOM 813 C CA . ALA A 1 109 ? 0.398 7.847 -0.779 1.00 88.00 109 ALA A CA 1
ATOM 814 C C . ALA A 1 109 ? 0.953 6.501 -1.255 1.00 88.00 109 ALA A C 1
ATOM 816 O O . ALA A 1 109 ? 1.793 5.881 -0.596 1.00 88.00 109 ALA A O 1
ATOM 817 N N . PHE A 1 110 ? 0.518 6.067 -2.433 1.00 91.62 110 PHE A N 1
ATOM 818 C CA . PHE A 1 110 ? 1.229 5.024 -3.154 1.00 91.62 110 PHE A CA 1
ATOM 819 C C . PHE A 1 110 ? 2.447 5.637 -3.834 1.00 91.62 110 PHE A C 1
ATOM 821 O O . PHE A 1 110 ? 2.371 6.708 -4.440 1.00 91.62 110 PHE A O 1
ATOM 828 N N . ILE A 1 111 ? 3.578 4.955 -3.704 1.00 91.69 111 ILE A N 1
ATOM 829 C CA . ILE A 1 111 ? 4.855 5.377 -4.261 1.00 91.69 111 ILE A CA 1
ATOM 830 C C . ILE A 1 111 ? 5.365 4.262 -5.150 1.00 91.69 111 ILE A C 1
ATOM 832 O O . ILE A 1 111 ? 5.418 3.100 -4.748 1.00 91.69 111 ILE A O 1
ATOM 836 N N . TYR A 1 112 ? 5.753 4.637 -6.356 1.00 94.06 112 TYR A N 1
ATOM 837 C CA . TYR A 1 112 ? 6.378 3.757 -7.317 1.00 94.06 112 TYR A CA 1
ATOM 838 C C . TYR A 1 112 ? 7.722 4.360 -7.700 1.00 94.06 112 TYR A C 1
ATOM 840 O O . TYR A 1 112 ? 7.770 5.501 -8.139 1.00 94.06 112 TYR A O 1
ATOM 848 N N . CYS A 1 113 ? 8.801 3.615 -7.519 1.00 93.00 113 CYS A N 1
ATOM 849 C CA . CYS A 1 113 ? 10.149 3.986 -7.913 1.00 93.00 113 CYS A CA 1
ATOM 850 C C . CYS A 1 113 ? 10.684 2.952 -8.893 1.00 93.00 113 CYS A C 1
ATOM 852 O O . CYS A 1 113 ? 10.463 1.762 -8.688 1.00 93.00 113 CYS A O 1
ATOM 854 N N . SER A 1 114 ? 11.407 3.376 -9.922 1.00 94.00 114 SER A N 1
ATOM 855 C CA . SER A 1 114 ? 12.080 2.478 -10.861 1.00 94.00 114 SER A CA 1
ATOM 856 C C . SER A 1 114 ? 13.398 3.081 -11.320 1.00 94.00 114 SER A C 1
ATOM 858 O O . SER A 1 114 ? 13.551 4.298 -11.292 1.00 94.00 114 SER A O 1
ATOM 860 N N . ASP A 1 115 ? 14.338 2.238 -11.744 1.00 91.19 115 ASP A N 1
ATOM 861 C CA . ASP A 1 115 ? 15.543 2.645 -12.474 1.00 91.19 115 ASP A CA 1
ATOM 862 C C . ASP A 1 115 ? 15.294 2.854 -13.985 1.00 91.19 115 ASP A C 1
ATOM 864 O O . ASP A 1 115 ? 16.208 3.249 -14.708 1.00 91.19 115 ASP A O 1
ATOM 868 N N . GLY A 1 116 ? 14.067 2.614 -14.467 1.00 85.88 116 GLY A N 1
ATOM 869 C CA . GLY A 1 116 ? 13.725 2.589 -15.895 1.00 85.88 116 GLY A CA 1
ATOM 870 C C . GLY A 1 116 ? 14.201 1.321 -16.617 1.00 85.88 116 GLY A C 1
ATOM 871 O O . GLY A 1 116 ? 14.122 1.242 -17.845 1.00 85.88 116 GLY A O 1
ATOM 872 N N . GLY A 1 117 ? 14.710 0.343 -15.862 1.00 89.62 117 GLY A N 1
ATOM 873 C CA . GLY A 1 117 ? 15.240 -0.928 -16.329 1.00 89.62 117 GLY A CA 1
ATOM 874 C C . GLY A 1 117 ? 14.544 -2.096 -15.636 1.00 89.62 117 GLY A C 1
ATOM 875 O O . GLY A 1 117 ? 13.330 -2.265 -15.737 1.00 89.62 117 GLY A O 1
ATOM 876 N N . GLU A 1 118 ? 15.318 -2.936 -14.956 1.00 92.44 118 GLU A N 1
ATOM 877 C CA . GLU A 1 118 ? 14.832 -4.186 -14.364 1.00 92.44 118 GLU A CA 1
ATOM 878 C C . GLU A 1 118 ? 14.353 -4.031 -12.922 1.00 92.44 118 GLU A C 1
ATOM 880 O O . GLU A 1 118 ? 13.801 -4.983 -12.367 1.00 92.44 118 GLU A O 1
ATOM 885 N N . ASN A 1 119 ? 14.545 -2.866 -12.296 1.00 94.31 119 ASN A N 1
ATOM 886 C CA . ASN A 1 119 ? 14.233 -2.697 -10.889 1.00 94.31 119 ASN A CA 1
ATOM 887 C C . ASN A 1 119 ? 13.110 -1.707 -10.638 1.00 94.31 119 ASN A C 1
ATOM 889 O O . ASN A 1 119 ? 13.016 -0.629 -11.229 1.00 94.31 119 ASN A O 1
ATOM 893 N N . TYR A 1 120 ? 12.267 -2.074 -9.678 1.00 95.25 120 TYR A N 1
ATOM 894 C CA . TYR A 1 120 ? 11.245 -1.185 -9.163 1.00 95.25 120 TYR A CA 1
ATOM 895 C C . TYR A 1 120 ? 10.950 -1.460 -7.691 1.00 95.25 120 TYR A C 1
ATOM 897 O O . TYR A 1 120 ? 11.232 -2.536 -7.155 1.00 95.25 120 TYR A O 1
ATOM 905 N N . LYS A 1 121 ? 10.318 -0.476 -7.059 1.00 95.25 121 LYS A N 1
ATOM 906 C CA . LYS A 1 121 ? 9.667 -0.575 -5.761 1.00 95.25 121 LYS A CA 1
ATOM 907 C C . LYS A 1 121 ? 8.300 0.086 -5.850 1.00 95.25 121 LYS A C 1
ATOM 909 O O . LYS A 1 121 ? 8.200 1.249 -6.212 1.00 95.25 121 LYS A O 1
ATOM 914 N N . LEU A 1 122 ? 7.254 -0.649 -5.504 1.00 95.25 122 LEU A N 1
ATOM 915 C CA . LEU A 1 122 ? 5.880 -0.181 -5.393 1.00 95.25 122 LEU A CA 1
ATOM 916 C C . LEU A 1 122 ? 5.425 -0.377 -3.952 1.00 95.25 122 LEU A C 1
ATOM 918 O O . LEU A 1 122 ? 5.288 -1.509 -3.496 1.00 95.25 122 LEU A O 1
ATOM 922 N N . ILE A 1 123 ? 5.160 0.708 -3.244 1.00 93.88 123 ILE A N 1
ATOM 923 C CA . ILE A 1 123 ? 4.826 0.675 -1.822 1.00 93.88 123 ILE A CA 1
ATOM 924 C C . ILE A 1 123 ? 3.642 1.571 -1.498 1.00 93.88 123 ILE A C 1
ATOM 926 O O . ILE A 1 123 ? 3.436 2.621 -2.100 1.00 93.88 123 ILE A O 1
ATOM 930 N N . ASN A 1 124 ? 2.867 1.144 -0.511 1.00 92.94 124 ASN A N 1
ATOM 931 C CA . ASN A 1 124 ? 1.926 1.976 0.199 1.00 92.94 124 ASN A CA 1
ATOM 932 C C . ASN A 1 124 ? 2.691 2.610 1.348 1.00 92.94 124 ASN A C 1
ATOM 934 O O . ASN A 1 124 ? 3.146 1.921 2.265 1.00 92.94 124 ASN A O 1
ATOM 938 N N . HIS A 1 125 ? 2.880 3.915 1.260 1.00 89.75 125 HIS A N 1
ATOM 939 C CA . HIS A 1 125 ? 3.541 4.677 2.289 1.00 89.75 125 HIS A CA 1
ATOM 940 C C . HIS A 1 125 ? 2.490 5.075 3.319 1.00 89.75 125 HIS A C 1
ATOM 942 O O . HIS A 1 125 ? 1.845 6.107 3.163 1.00 89.75 125 HIS A O 1
ATOM 948 N N . ALA A 1 126 ? 2.262 4.239 4.329 1.00 83.06 126 ALA A N 1
ATOM 949 C CA . ALA A 1 126 ? 1.244 4.487 5.339 1.00 83.06 126 ALA A CA 1
ATOM 950 C C . ALA A 1 126 ? 1.535 3.736 6.655 1.00 83.06 126 ALA A C 1
ATOM 952 O O . ALA A 1 126 ? 2.090 2.633 6.626 1.00 83.06 126 ALA A O 1
ATOM 953 N N . PRO A 1 127 ? 1.147 4.294 7.819 1.00 77.12 127 PRO A N 1
ATOM 954 C CA . PRO A 1 127 ? 1.378 3.661 9.120 1.00 77.12 127 PRO A CA 1
ATOM 955 C C . PRO A 1 127 ? 0.513 2.409 9.355 1.00 77.12 127 PRO A C 1
ATOM 957 O O . PRO A 1 127 ? 0.795 1.621 10.257 1.00 77.12 127 PRO A O 1
ATOM 960 N N . GLU A 1 128 ? -0.560 2.205 8.587 1.00 81.19 128 GLU A N 1
ATOM 961 C CA . GLU A 1 128 ? -1.472 1.078 8.770 1.00 81.19 128 GLU A CA 1
ATOM 962 C C . GLU A 1 128 ? -0.886 -0.218 8.195 1.00 81.19 128 GLU A C 1
ATOM 964 O O . GLU A 1 128 ? -1.000 -0.521 7.007 1.00 81.19 128 GLU A O 1
ATOM 969 N N . THR A 1 129 ? -0.301 -1.022 9.080 1.00 78.56 129 THR A N 1
ATOM 970 C CA . THR A 1 129 ? 0.274 -2.344 8.772 1.00 78.56 129 THR A CA 1
ATOM 971 C C . THR A 1 129 ? -0.595 -3.507 9.264 1.00 78.56 129 THR A C 1
ATOM 973 O O . THR A 1 129 ? -0.252 -4.677 9.088 1.00 78.56 129 THR A O 1
ATOM 976 N N . MET A 1 130 ? -1.751 -3.221 9.877 1.00 83.62 130 MET A N 1
ATOM 977 C CA . MET A 1 130 ? -2.637 -4.246 10.433 1.00 83.62 130 MET A CA 1
ATOM 978 C C . MET A 1 130 ? -3.148 -5.201 9.344 1.00 83.62 130 MET A C 1
ATOM 980 O O . MET A 1 130 ? -3.978 -4.831 8.519 1.00 83.62 130 MET A O 1
ATOM 984 N N . GLY A 1 131 ? -2.716 -6.462 9.400 1.00 83.12 131 GLY A N 1
ATOM 985 C CA . GLY A 1 131 ? -3.118 -7.497 8.440 1.00 83.12 131 GLY A CA 1
ATOM 986 C C . GLY A 1 131 ? -2.231 -7.591 7.196 1.00 83.12 131 GLY A C 1
ATOM 987 O O . GLY A 1 131 ? -2.512 -8.414 6.328 1.00 83.12 131 GLY A O 1
ATOM 988 N N . VAL A 1 132 ? -1.156 -6.803 7.114 1.00 89.06 132 VAL A N 1
ATOM 989 C CA . VAL A 1 132 ? -0.141 -6.941 6.064 1.00 89.06 132 VAL A CA 1
ATOM 990 C C . VAL A 1 132 ? 0.808 -8.096 6.416 1.00 89.06 132 VAL A C 1
ATOM 992 O O . VAL A 1 132 ? 1.308 -8.143 7.542 1.00 89.06 132 VAL A O 1
ATOM 995 N N . PRO A 1 133 ? 1.080 -9.036 5.490 1.00 90.06 133 PRO A N 1
ATOM 996 C CA . PRO A 1 133 ? 2.113 -10.049 5.680 1.00 90.06 133 PRO A CA 1
ATOM 997 C C . PRO A 1 133 ? 3.487 -9.416 5.917 1.00 90.06 133 PRO A C 1
ATOM 999 O O . PRO A 1 133 ? 3.872 -8.480 5.219 1.00 90.06 133 PRO A O 1
ATOM 1002 N N . THR A 1 134 ? 4.269 -9.977 6.841 1.00 88.44 134 THR A N 1
ATOM 1003 C CA . THR A 1 134 ? 5.607 -9.463 7.185 1.00 88.44 134 THR A CA 1
ATOM 1004 C C . THR A 1 134 ? 6.573 -9.444 5.999 1.00 88.44 134 THR A C 1
ATOM 1006 O O . THR A 1 134 ? 7.471 -8.613 5.962 1.00 88.44 134 THR A O 1
ATOM 1009 N N . SER A 1 135 ? 6.367 -10.308 5.002 1.00 90.25 135 SER A N 1
ATOM 1010 C CA . SER A 1 135 ? 7.165 -10.358 3.772 1.00 90.25 135 SER A CA 1
ATOM 1011 C C . SER A 1 135 ? 7.002 -9.134 2.870 1.00 90.25 135 SER A C 1
ATOM 1013 O O . SER A 1 135 ? 7.843 -8.912 2.009 1.00 90.25 135 SER A O 1
ATOM 1015 N N . LEU A 1 136 ? 5.906 -8.383 3.019 1.00 92.19 136 LEU A N 1
ATOM 1016 C CA . LEU A 1 136 ? 5.640 -7.174 2.236 1.00 92.19 136 LEU A CA 1
ATOM 1017 C C . LEU A 1 136 ? 6.071 -5.908 2.979 1.00 92.19 136 LEU A C 1
ATOM 1019 O O . LEU A 1 136 ? 5.937 -4.819 2.434 1.00 92.19 136 LEU A O 1
ATOM 1023 N N . ILE A 1 137 ? 6.557 -6.016 4.218 1.00 92.12 137 ILE A N 1
ATOM 1024 C CA . ILE A 1 137 ? 7.027 -4.859 4.983 1.00 92.12 137 ILE A CA 1
ATOM 1025 C C . ILE A 1 137 ? 8.308 -4.331 4.348 1.00 92.12 137 ILE A C 1
ATOM 1027 O O . ILE A 1 137 ? 9.263 -5.081 4.153 1.00 92.12 137 ILE A O 1
ATOM 1031 N N . ASP A 1 138 ? 8.318 -3.037 4.031 1.00 91.62 138 ASP A N 1
ATOM 1032 C CA . ASP A 1 138 ? 9.454 -2.410 3.369 1.00 91.62 138 ASP A CA 1
ATOM 1033 C C . ASP A 1 138 ? 10.696 -2.461 4.280 1.00 91.62 138 ASP A C 1
ATOM 1035 O O . ASP A 1 138 ? 10.637 -1.966 5.410 1.00 91.62 138 ASP A O 1
ATOM 1039 N N . PRO A 1 139 ? 11.835 -3.012 3.821 1.00 89.25 139 PRO A N 1
ATOM 1040 C CA . PRO A 1 139 ? 13.031 -3.146 4.654 1.00 89.25 139 PRO A CA 1
ATOM 1041 C C . PRO A 1 139 ? 13.636 -1.797 5.059 1.00 89.25 139 PRO A C 1
ATOM 1043 O O . PRO A 1 139 ? 14.281 -1.704 6.101 1.00 89.25 139 PRO A O 1
ATOM 1046 N N . VAL A 1 140 ? 13.422 -0.748 4.257 1.00 90.25 140 VAL A N 1
ATOM 1047 C CA . VAL A 1 140 ? 13.925 0.607 4.533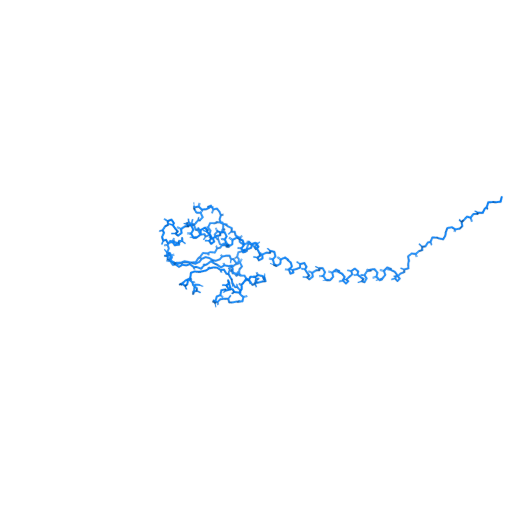 1.00 90.25 140 VAL A CA 1
ATOM 1048 C C . VAL A 1 140 ? 13.023 1.344 5.530 1.00 90.25 140 VAL A C 1
ATOM 1050 O O . VAL A 1 140 ? 13.506 2.125 6.349 1.00 90.25 140 VAL A O 1
ATOM 1053 N N . ARG A 1 141 ? 11.708 1.090 5.499 1.00 88.56 141 ARG A N 1
ATOM 1054 C CA . ARG A 1 141 ? 10.703 1.758 6.348 1.00 88.56 141 ARG A CA 1
ATOM 1055 C C . ARG A 1 141 ? 9.789 0.738 7.036 1.00 88.56 141 ARG A C 1
ATOM 1057 O O . ARG A 1 141 ? 8.588 0.685 6.761 1.00 88.56 141 ARG A O 1
ATOM 1064 N N . PRO A 1 142 ? 10.320 -0.025 8.003 1.00 86.06 142 PRO A N 1
ATOM 1065 C CA . PRO A 1 142 ? 9.621 -1.179 8.567 1.00 86.06 142 PRO A CA 1
ATOM 1066 C C . PRO A 1 142 ? 8.350 -0.832 9.354 1.00 86.06 142 PRO A C 1
ATOM 1068 O O . PRO A 1 142 ? 7.513 -1.700 9.587 1.00 86.06 142 PRO A O 1
ATOM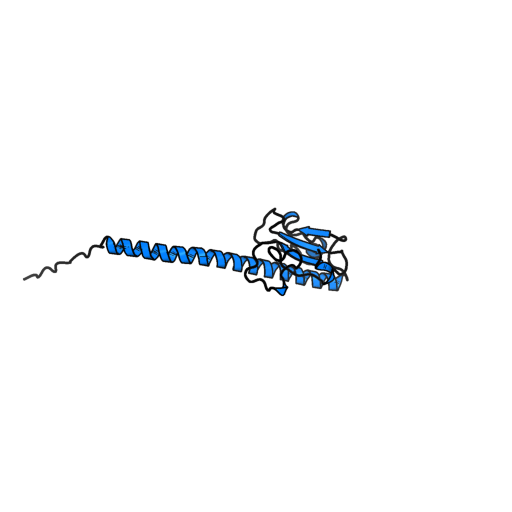 1071 N N . THR A 1 143 ? 8.189 0.420 9.790 1.00 86.56 143 THR A N 1
ATOM 1072 C CA . THR A 1 143 ? 7.051 0.842 10.625 1.00 86.56 143 THR A CA 1
ATOM 1073 C C . THR A 1 143 ? 5.968 1.624 9.876 1.00 86.56 143 THR A C 1
ATOM 1075 O O . THR A 1 143 ? 4.949 1.953 10.476 1.00 86.56 143 THR A O 1
ATOM 1078 N N . TRP A 1 144 ? 6.166 1.951 8.594 1.00 88.44 144 TRP A N 1
ATOM 1079 C CA . TRP A 1 144 ? 5.345 2.954 7.897 1.00 88.44 144 TRP A CA 1
ATOM 1080 C C . TRP A 1 144 ? 5.320 2.808 6.369 1.00 88.44 144 TRP A C 1
ATOM 1082 O O . TRP A 1 144 ? 4.839 3.704 5.676 1.00 88.44 144 TRP A O 1
ATOM 1092 N N . ALA A 1 145 ? 5.802 1.684 5.830 1.00 91.62 145 ALA A N 1
ATOM 1093 C CA . ALA A 1 145 ? 5.577 1.328 4.437 1.00 91.62 145 ALA A CA 1
ATOM 1094 C C . ALA A 1 145 ? 5.560 -0.186 4.210 1.00 91.62 145 ALA A C 1
ATOM 1096 O O . ALA A 1 145 ? 6.183 -0.968 4.932 1.00 91.62 145 ALA A O 1
ATOM 1097 N N . TRP A 1 146 ? 4.849 -0.594 3.165 1.00 93.69 146 TRP A N 1
ATOM 1098 C CA . TRP A 1 146 ? 4.787 -1.981 2.716 1.00 93.69 146 TRP A CA 1
ATOM 1099 C C . TRP A 1 146 ? 4.420 -2.063 1.235 1.00 93.69 146 TRP A C 1
ATOM 1101 O O . TRP A 1 146 ? 3.796 -1.152 0.702 1.00 93.69 146 TRP A O 1
ATOM 1111 N N . GLY A 1 147 ? 4.786 -3.142 0.548 1.00 94.75 147 GLY A N 1
ATOM 1112 C CA . GLY A 1 147 ? 4.483 -3.328 -0.868 1.00 94.75 147 GLY A CA 1
ATOM 1113 C C . GLY A 1 147 ? 5.300 -4.426 -1.540 1.00 94.75 147 GLY A C 1
ATOM 1114 O O . GLY A 1 147 ? 5.599 -5.446 -0.927 1.00 94.75 147 GLY A O 1
ATOM 1115 N N . TRP A 1 148 ? 5.628 -4.218 -2.814 1.00 95.19 148 TRP A N 1
ATOM 1116 C CA . TRP A 1 148 ? 6.375 -5.141 -3.667 1.00 95.19 148 TRP A CA 1
ATOM 1117 C C . TRP A 1 148 ? 7.568 -4.438 -4.299 1.00 95.19 148 TRP A C 1
ATOM 1119 O O . TRP A 1 148 ? 7.503 -3.260 -4.638 1.00 95.19 148 TRP A O 1
ATOM 1129 N N . TRP A 1 149 ? 8.658 -5.163 -4.489 1.00 95.00 149 TRP A N 1
ATOM 1130 C CA . TRP A 1 149 ? 9.858 -4.647 -5.132 1.00 95.00 149 TRP A CA 1
ATOM 1131 C C . TRP A 1 149 ? 10.643 -5.793 -5.758 1.00 95.00 149 TRP A C 1
ATOM 1133 O O . TRP A 1 149 ? 10.476 -6.958 -5.387 1.00 95.00 149 TRP A O 1
ATOM 1143 N N . THR A 1 150 ? 11.521 -5.459 -6.696 1.00 93.88 150 THR A N 1
ATOM 1144 C CA . THR A 1 150 ? 12.554 -6.387 -7.168 1.00 93.88 150 THR A CA 1
ATOM 1145 C C . THR A 1 150 ? 13.726 -6.420 -6.188 1.00 93.88 150 THR A C 1
ATOM 1147 O O . THR A 1 150 ? 13.907 -5.472 -5.419 1.00 93.88 150 THR A O 1
ATOM 1150 N N . PRO A 1 151 ? 14.580 -7.460 -6.217 1.00 90.75 151 PRO A N 1
ATOM 1151 C CA . PRO A 1 151 ? 15.753 -7.525 -5.347 1.00 90.75 151 PRO A CA 1
ATOM 1152 C C . PRO A 1 151 ? 16.638 -6.266 -5.397 1.00 90.75 151 PRO A C 1
ATOM 1154 O O . PRO A 1 151 ? 17.046 -5.781 -4.345 1.00 90.75 151 PRO A O 1
ATOM 1157 N N . GLY A 1 152 ? 16.876 -5.694 -6.585 1.00 89.44 152 GLY A N 1
ATOM 1158 C CA . GLY A 1 152 ? 17.647 -4.452 -6.739 1.00 89.44 152 GLY A CA 1
ATOM 1159 C C . GLY A 1 152 ? 16.866 -3.177 -6.404 1.00 89.44 152 GLY A C 1
ATOM 1160 O O . GLY A 1 152 ? 17.470 -2.161 -6.072 1.00 89.44 152 GLY A O 1
ATOM 1161 N N . GLY A 1 153 ? 15.532 -3.230 -6.417 1.00 88.12 153 GLY A N 1
ATOM 1162 C CA . GLY A 1 153 ? 14.670 -2.109 -6.051 1.00 88.12 153 GLY A CA 1
ATOM 1163 C C . GLY A 1 153 ? 14.439 -1.955 -4.550 1.00 88.12 153 GLY A C 1
ATOM 1164 O O . GLY A 1 153 ? 13.933 -0.926 -4.118 1.00 88.12 153 GLY A O 1
ATOM 1165 N N . ALA A 1 154 ? 14.837 -2.931 -3.728 1.00 88.00 154 ALA A N 1
ATOM 1166 C CA . ALA A 1 154 ? 14.621 -2.926 -2.279 1.00 88.00 154 ALA A CA 1
ATOM 1167 C C . ALA A 1 154 ? 15.241 -1.720 -1.545 1.00 88.00 154 ALA A C 1
ATOM 1169 O O . ALA A 1 154 ? 14.814 -1.411 -0.436 1.00 88.00 154 ALA A O 1
ATOM 1170 N N . GLY A 1 155 ? 16.226 -1.040 -2.138 1.00 84.94 155 GLY A N 1
ATOM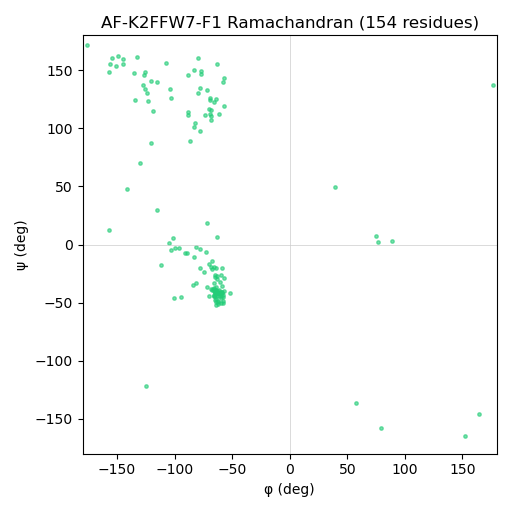 1171 C CA . GLY A 1 155 ? 16.888 0.133 -1.556 1.00 84.94 155 GLY A CA 1
ATOM 1172 C C . GLY A 1 155 ? 16.241 1.484 -1.877 1.00 84.94 155 GLY A C 1
ATOM 1173 O O . GLY A 1 155 ? 16.688 2.484 -1.324 1.00 84.94 155 GLY A O 1
ATOM 1174 N N . TYR A 1 156 ? 15.237 1.521 -2.762 1.00 84.00 156 TYR A N 1
ATOM 1175 C CA . TYR A 1 156 ? 14.561 2.762 -3.170 1.00 84.00 156 TYR A CA 1
ATOM 1176 C C . TYR A 1 156 ? 13.650 3.354 -2.087 1.00 84.00 156 TYR A C 1
ATOM 1178 O O . TYR A 1 156 ? 13.191 2.595 -1.197 1.00 84.00 156 TYR A O 1
#

Sequence (156 aa):
MNKTKINFKQGFTLIELLIVIAIIGILAGVVLVSTSNARIKANTAKDMLQLKSINSALQVYYAGHGNYPGPGAGCWLSSIAGSNWIPLLAAEVGALPIEHRNSSNFFTAFIYCSDGGENYKLINHAPETMGVPTSLIDPVRPTWAWGWWTPGGAGY

Solvent-accessible surface area (backbone atoms only — not comparable to full-atom values): 8748 Å² total; per-residue (Å²): 138,86,82,80,80,82,79,81,79,84,75,86,51,72,64,62,56,52,51,50,54,51,52,51,52,55,53,50,54,56,51,53,58,54,51,52,56,50,50,53,38,54,50,40,53,50,48,49,53,46,51,50,53,51,51,53,49,48,55,53,46,24,75,75,69,74,26,39,74,46,105,37,67,50,74,35,39,26,48,79,47,44,42,49,33,51,56,66,49,22,74,74,76,38,78,42,81,60,50,93,71,77,33,84,42,81,71,46,19,38,37,40,33,26,58,32,33,90,28,28,27,40,31,43,27,33,68,75,56,62,89,59,61,78,88,30,42,29,86,82,39,71,76,39,24,30,47,53,58,34,86,82,16,54,82,112

Secondary structure (DSSP, 8-state):
---------PPPPHHHHHHHHHHHHHHHHHHHHHHHHHHHHHHHHHHHHHHHHHHHHHHHHHHHHSS-S-SSSEEEEHHHHGGGSSHHHHHHH-SPP--TT--S-GGGEEEEEE-SSS-EEEEEESS--TT--GGGB-SS-TTTEEEEE-GGGGG-

Foldseek 3Di:
DDDDDDDPDDDDDPVNVVVVVVVVVVVVVVVVVVVVLVVLVVLVVVVQVQQVVVVVLQVVVCVVPVAGQDPFWDKFWCLPPPQCRRVVSCVPPNGGDWGPVNDNDPQQTWMWTGRRHHWIDTKGFAQRCVPPPQVQQQPVHNRGMGHDIDPVHSVD

Radius of gyration: 26.81 Å; Cα contacts (8 Å, |Δi|>4): 234; chains: 1; bounding box: 90×26×64 Å

Mean predicted aligned error: 7.79 Å